Protein AF-M5FKK9-F1 (afdb_monomer_lite)

Foldseek 3Di:
DDDDDDPDWLVVLLVVLVQLLQQPQQDPVLNVLSVCLNVLSVVTDVSNVVSCVVCCVPPVVVSVVSSVVSVVVVRGPPD

pLDDT: mean 80.74, std 13.52, range [31.03, 93.56]

Secondary structure (DSSP, 8-state):
-PPPP--S-HHHHHHHHHHHHH-TT--HHHHHHHHHHHHHHHH-HHHHHHHHHHHHHHHHHHHHHHHHHHHHTT-STT-

Structure (mmCIF, N/CA/C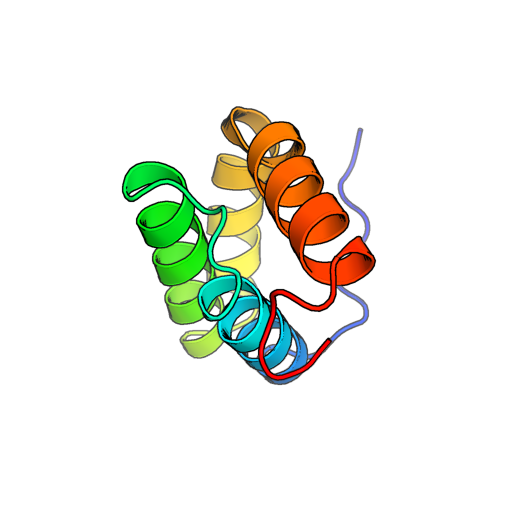/O backbone):
data_AF-M5FKK9-F1
#
_entry.id   AF-M5FKK9-F1
#
loop_
_atom_site.group_PDB
_atom_site.id
_atom_site.type_symbol
_atom_site.label_atom_id
_atom_site.label_alt_id
_atom_site.label_comp_id
_atom_site.label_asym_id
_atom_site.label_entity_id
_atom_site.label_seq_id
_atom_site.pdbx_PDB_ins_code
_atom_site.Cartn_x
_atom_site.Cartn_y
_atom_site.Cartn_z
_atom_site.occupancy
_atom_site.B_iso_or_equiv
_atom_site.auth_seq_id
_atom_site.auth_comp_id
_atom_site.auth_asym_id
_atom_site.auth_atom_id
_atom_site.pdbx_PDB_model_num
ATOM 1 N N . MET A 1 1 ? -21.502 -1.984 -4.888 1.00 35.78 1 MET A N 1
ATOM 2 C CA . MET A 1 1 ? -20.609 -3.129 -4.609 1.00 35.78 1 MET A CA 1
ATOM 3 C C . MET A 1 1 ? -19.962 -2.878 -3.254 1.00 35.78 1 MET A C 1
ATOM 5 O O . MET A 1 1 ? -19.108 -2.006 -3.161 1.00 35.78 1 MET A O 1
ATOM 9 N N . ALA A 1 2 ? -20.472 -3.500 -2.187 1.00 31.03 2 ALA A N 1
ATOM 10 C CA . ALA A 1 2 ? -19.937 -3.306 -0.840 1.00 31.03 2 ALA A CA 1
ATOM 11 C C . ALA A 1 2 ? -18.552 -3.963 -0.756 1.00 31.03 2 ALA A C 1
ATOM 13 O O . ALA A 1 2 ? -18.395 -5.128 -1.128 1.00 31.03 2 ALA A O 1
ATOM 14 N N . LEU A 1 3 ? -17.544 -3.200 -0.335 1.00 40.75 3 LEU A N 1
ATOM 15 C CA . LEU A 1 3 ? -16.215 -3.742 -0.078 1.00 40.75 3 LEU A CA 1
ATOM 16 C C . LEU A 1 3 ? -16.344 -4.714 1.100 1.00 40.75 3 LEU A C 1
ATOM 18 O O . LEU A 1 3 ? -16.877 -4.347 2.143 1.00 40.75 3 LEU A O 1
ATOM 22 N N . ARG A 1 4 ? -15.919 -5.967 0.906 1.00 40.75 4 ARG A N 1
ATOM 23 C CA . ARG A 1 4 ? -15.933 -6.983 1.967 1.00 40.75 4 ARG A CA 1
ATOM 24 C C . ARG A 1 4 ? -15.102 -6.493 3.169 1.00 40.75 4 ARG A C 1
ATOM 26 O O . ARG A 1 4 ? -14.127 -5.764 2.936 1.00 40.75 4 ARG A O 1
ATOM 33 N N . PRO A 1 5 ? -15.453 -6.903 4.404 1.00 46.38 5 PRO A N 1
ATOM 34 C CA . PRO A 1 5 ? -14.657 -6.602 5.589 1.00 46.38 5 PRO A CA 1
ATOM 35 C C . PRO A 1 5 ? -13.205 -7.037 5.392 1.00 46.38 5 PRO A C 1
ATOM 37 O O . PRO A 1 5 ? -12.941 -8.075 4.777 1.00 46.38 5 PRO A O 1
ATOM 40 N N . LEU A 1 6 ? -12.275 -6.239 5.909 1.00 54.66 6 LEU A N 1
ATOM 41 C CA . LEU A 1 6 ? -10.863 -6.591 5.976 1.00 54.66 6 LEU A CA 1
ATOM 42 C C . LEU A 1 6 ? -10.724 -7.798 6.919 1.00 54.66 6 LEU A C 1
ATOM 44 O O . LEU A 1 6 ? -10.952 -7.682 8.116 1.00 54.66 6 LEU A O 1
ATOM 48 N N . THR A 1 7 ? -10.390 -8.977 6.393 1.00 56.44 7 THR A N 1
ATOM 49 C CA . THR A 1 7 ? -10.087 -10.168 7.213 1.00 56.44 7 THR A CA 1
ATOM 50 C C . THR A 1 7 ? -8.635 -10.186 7.695 1.00 56.44 7 THR A C 1
ATOM 52 O O . THR A 1 7 ? -8.181 -11.211 8.191 1.00 56.44 7 THR A O 1
ATOM 55 N N . ARG A 1 8 ? -7.896 -9.093 7.474 1.00 70.50 8 ARG A N 1
ATOM 56 C CA . ARG A 1 8 ? -6.464 -8.952 7.745 1.00 70.50 8 ARG A CA 1
ATOM 57 C C . ARG A 1 8 ? -6.209 -7.865 8.786 1.00 70.50 8 ARG A C 1
ATOM 59 O O . ARG A 1 8 ? -6.994 -6.920 8.883 1.00 70.50 8 ARG A O 1
ATOM 66 N N . THR A 1 9 ? -5.134 -7.999 9.556 1.00 85.12 9 THR A N 1
ATOM 67 C CA . THR A 1 9 ? -4.714 -7.011 10.561 1.00 85.12 9 THR A CA 1
ATOM 68 C C . THR A 1 9 ? -4.141 -5.755 9.898 1.00 85.12 9 THR A C 1
ATOM 70 O O . THR A 1 9 ? -3.805 -5.750 8.713 1.00 85.12 9 THR A O 1
ATOM 73 N N . ALA A 1 10 ? -4.029 -4.662 10.660 1.00 86.25 10 ALA A N 1
ATOM 74 C CA . ALA A 1 10 ? -3.389 -3.436 10.184 1.00 86.25 10 ALA A CA 1
ATOM 75 C C . ALA A 1 10 ? -1.940 -3.694 9.729 1.00 86.25 10 ALA A C 1
ATOM 77 O O . ALA A 1 10 ? -1.543 -3.234 8.662 1.00 86.25 10 ALA A O 1
ATOM 78 N N . GLU A 1 11 ? -1.192 -4.503 10.483 1.00 87.88 11 GLU A N 1
ATOM 79 C CA . GLU A 1 11 ? 0.186 -4.897 10.162 1.00 87.88 11 GLU A CA 1
ATOM 80 C C . GLU A 1 11 ? 0.287 -5.639 8.828 1.00 87.88 11 GLU A C 1
ATOM 82 O O . GLU A 1 11 ? 1.127 -5.290 8.004 1.00 87.88 11 GLU A O 1
ATOM 87 N N . GLU A 1 12 ? -0.628 -6.567 8.531 1.00 86.25 12 GLU A N 1
ATOM 88 C CA . GLU A 1 12 ? -0.634 -7.259 7.234 1.00 86.25 12 GLU A CA 1
ATOM 89 C C . GLU A 1 12 ? -0.835 -6.295 6.048 1.00 86.25 12 GLU A C 1
ATOM 91 O O . GLU A 1 12 ? -0.352 -6.553 4.941 1.00 86.25 12 GLU A O 1
ATOM 96 N N . TYR A 1 13 ? -1.544 -5.177 6.247 1.00 87.00 13 TYR A N 1
ATOM 97 C CA . TYR A 1 13 ? -1.657 -4.130 5.228 1.00 87.00 13 TYR A CA 1
ATOM 98 C C . TYR A 1 13 ? -0.399 -3.276 5.130 1.00 87.00 13 TYR A C 1
ATOM 100 O O . TYR A 1 13 ? 0.016 -2.962 4.014 1.00 87.00 13 TYR A O 1
ATOM 108 N N . VAL A 1 14 ? 0.224 -2.930 6.257 1.00 89.94 14 VAL A N 1
ATOM 109 C CA . VAL A 1 14 ? 1.509 -2.217 6.273 1.00 89.94 14 VAL A CA 1
ATOM 110 C C . VAL A 1 14 ? 2.565 -3.014 5.512 1.00 89.94 14 VAL A C 1
ATOM 112 O O . VAL A 1 14 ? 3.220 -2.456 4.630 1.00 89.94 14 VAL A O 1
ATOM 115 N N . ASP A 1 15 ? 2.671 -4.314 5.781 1.00 88.19 15 ASP A N 1
ATOM 116 C CA . ASP A 1 15 ? 3.631 -5.208 5.133 1.00 88.19 15 ASP A CA 1
ATOM 117 C C . ASP A 1 15 ? 3.365 -5.340 3.632 1.00 88.19 15 ASP A C 1
ATOM 119 O O . ASP A 1 15 ? 4.284 -5.214 2.817 1.00 88.19 15 ASP A O 1
ATOM 123 N N . ALA A 1 16 ? 2.098 -5.510 3.239 1.00 85.06 16 ALA A N 1
ATOM 124 C CA . ALA A 1 16 ? 1.722 -5.564 1.830 1.00 85.06 16 ALA A CA 1
ATOM 125 C C . ALA A 1 16 ? 2.085 -4.265 1.092 1.00 85.06 16 ALA A C 1
ATOM 127 O O . ALA A 1 16 ? 2.678 -4.307 0.015 1.00 85.06 16 ALA A O 1
ATOM 128 N N . MET A 1 17 ? 1.776 -3.099 1.669 1.00 89.75 17 MET A N 1
ATOM 129 C CA . MET A 1 17 ? 2.113 -1.813 1.050 1.00 89.75 17 MET A CA 1
ATOM 130 C C . MET A 1 17 ? 3.628 -1.568 1.043 1.00 89.75 17 MET A C 1
ATOM 132 O O . MET A 1 17 ? 4.153 -1.020 0.075 1.00 89.75 17 MET A O 1
ATOM 136 N N . ALA A 1 18 ? 4.353 -2.006 2.078 1.00 89.44 18 ALA A N 1
ATOM 137 C CA . ALA A 1 18 ? 5.811 -1.941 2.119 1.00 89.44 18 ALA A CA 1
ATOM 138 C C . ALA A 1 18 ? 6.441 -2.752 0.978 1.00 89.44 18 ALA A C 1
ATOM 140 O O . ALA A 1 18 ? 7.334 -2.249 0.297 1.00 89.44 18 ALA A O 1
ATOM 141 N N . GLU A 1 19 ? 5.941 -3.960 0.715 1.00 86.69 19 GLU A N 1
ATOM 142 C CA . GLU A 1 19 ? 6.353 -4.779 -0.426 1.00 86.69 19 GLU A CA 1
ATOM 143 C C . GLU A 1 19 ? 6.017 -4.098 -1.760 1.00 86.69 19 GLU A C 1
ATOM 145 O O . GLU A 1 19 ? 6.888 -4.003 -2.628 1.00 86.69 19 GLU A O 1
ATOM 150 N N . TRP A 1 20 ? 4.819 -3.523 -1.909 1.00 87.94 20 TRP A N 1
ATOM 151 C CA . TRP A 1 20 ? 4.429 -2.801 -3.128 1.00 87.94 20 TRP A CA 1
ATOM 152 C C . TRP A 1 20 ? 5.357 -1.623 -3.420 1.00 87.94 20 TRP A C 1
ATOM 154 O O . TRP A 1 20 ? 5.756 -1.426 -4.566 1.00 87.94 20 TRP A O 1
ATOM 164 N N . LEU A 1 21 ? 5.774 -0.874 -2.396 1.00 89.12 21 LEU A N 1
ATOM 165 C CA . LEU A 1 21 ? 6.733 0.226 -2.543 1.00 89.12 21 LEU A CA 1
ATOM 166 C C . LEU A 1 21 ? 8.111 -0.242 -3.034 1.00 89.12 21 LEU A C 1
ATOM 168 O O . LEU A 1 21 ? 8.876 0.570 -3.561 1.00 89.12 21 LEU A O 1
ATOM 172 N N . THR A 1 22 ? 8.444 -1.528 -2.921 1.00 87.56 22 THR A N 1
ATOM 173 C CA . THR A 1 22 ? 9.675 -2.070 -3.514 1.00 87.56 22 THR A CA 1
ATOM 174 C C . THR A 1 22 ? 9.562 -2.309 -5.020 1.00 87.56 22 THR A C 1
ATOM 176 O O . THR A 1 22 ? 10.592 -2.408 -5.685 1.00 87.56 22 THR A O 1
ATOM 179 N N . CYS A 1 23 ? 8.346 -2.360 -5.571 1.00 85.88 23 CYS A N 1
ATOM 180 C CA . CYS A 1 23 ? 8.123 -2.604 -6.988 1.00 85.88 23 CYS A CA 1
ATOM 181 C C . CYS A 1 23 ? 8.610 -1.416 -7.836 1.00 85.88 23 CYS A C 1
ATOM 183 O O . CYS A 1 23 ? 8.208 -0.262 -7.646 1.00 85.88 23 CYS A O 1
ATOM 185 N N . THR A 1 24 ? 9.472 -1.693 -8.814 1.00 80.31 24 THR A N 1
ATOM 186 C CA . THR A 1 24 ? 10.146 -0.662 -9.630 1.00 80.31 24 THR A CA 1
ATOM 187 C C . THR A 1 24 ? 9.254 -0.012 -10.691 1.00 80.31 24 THR A C 1
ATOM 189 O O . THR A 1 24 ? 9.609 1.034 -11.226 1.00 80.31 24 THR A O 1
ATOM 192 N N . ARG A 1 25 ? 8.082 -0.595 -10.981 1.00 81.62 25 ARG A N 1
ATOM 193 C CA . ARG A 1 25 ? 7.134 -0.107 -12.001 1.00 81.62 25 ARG A CA 1
ATOM 194 C C . ARG A 1 25 ? 6.105 0.901 -11.507 1.00 81.62 25 ARG A C 1
ATOM 196 O O . ARG A 1 25 ? 5.338 1.403 -12.321 1.00 81.62 25 ARG A O 1
ATOM 203 N N . LEU A 1 26 ? 6.080 1.191 -10.209 1.00 83.00 26 LEU A N 1
ATOM 204 C CA . LEU A 1 26 ? 5.200 2.231 -9.694 1.00 83.00 26 LEU A CA 1
ATOM 205 C C . LEU A 1 26 ? 5.689 3.598 -10.165 1.00 83.00 26 LEU A C 1
ATOM 207 O O . LEU A 1 26 ? 6.840 3.971 -9.920 1.00 83.00 26 LEU A O 1
ATOM 211 N N . THR A 1 27 ? 4.798 4.363 -10.789 1.00 88.19 27 THR A N 1
ATOM 212 C CA . THR A 1 27 ? 5.047 5.787 -11.031 1.00 88.19 27 THR A CA 1
ATOM 213 C C . THR A 1 27 ? 5.188 6.526 -9.698 1.00 88.19 27 THR A C 1
ATOM 215 O O . THR A 1 27 ? 4.736 6.050 -8.655 1.00 88.19 27 THR A O 1
ATOM 218 N N . ASN A 1 28 ? 5.780 7.724 -9.705 1.00 88.12 28 ASN A N 1
ATOM 219 C CA . ASN A 1 28 ? 5.867 8.543 -8.488 1.00 88.12 28 ASN A CA 1
ATOM 220 C C . ASN A 1 28 ? 4.484 8.803 -7.873 1.00 88.12 28 ASN A C 1
ATOM 222 O O . ASN A 1 28 ? 4.337 8.764 -6.656 1.00 88.12 28 ASN A O 1
ATOM 226 N N . TYR A 1 29 ? 3.469 8.997 -8.717 1.00 87.62 29 TYR A N 1
ATOM 227 C CA . TYR A 1 29 ? 2.090 9.183 -8.283 1.00 87.62 29 TYR A CA 1
ATOM 228 C C . TYR A 1 29 ? 1.522 7.935 -7.589 1.00 87.62 29 TYR A C 1
ATOM 230 O O . TYR A 1 29 ? 1.006 8.020 -6.477 1.00 87.62 29 TYR A O 1
ATOM 238 N N . GLU A 1 30 ? 1.665 6.760 -8.206 1.00 87.38 30 GLU A N 1
ATOM 239 C CA . GLU A 1 30 ? 1.209 5.494 -7.618 1.00 87.38 30 GLU A CA 1
ATOM 240 C C . GLU A 1 30 ? 1.952 5.178 -6.319 1.00 87.38 30 GLU A C 1
ATOM 242 O O . GLU A 1 30 ? 1.338 4.750 -5.346 1.00 87.38 30 GLU A O 1
ATOM 247 N N . ARG A 1 31 ? 3.260 5.451 -6.275 1.00 90.06 31 ARG A N 1
ATOM 248 C CA . ARG A 1 31 ? 4.077 5.317 -5.068 1.00 90.06 31 ARG A CA 1
ATOM 249 C C . ARG A 1 31 ? 3.533 6.187 -3.938 1.00 90.06 31 ARG A C 1
ATOM 251 O O . ARG A 1 31 ? 3.364 5.675 -2.840 1.00 90.06 31 ARG A O 1
ATOM 258 N N . SER A 1 32 ? 3.197 7.452 -4.202 1.00 91.31 32 SER A N 1
ATOM 259 C CA . SER A 1 32 ? 2.579 8.329 -3.199 1.00 91.31 32 SER A CA 1
ATOM 260 C C . SER A 1 32 ? 1.248 7.779 -2.684 1.00 91.31 32 SER A C 1
ATOM 262 O O . SER A 1 32 ? 1.018 7.799 -1.480 1.00 91.31 32 SER A O 1
ATOM 264 N N . LEU A 1 33 ? 0.394 7.234 -3.556 1.00 90.81 33 LEU A N 1
ATOM 265 C CA . LEU A 1 33 ? -0.874 6.626 -3.132 1.00 90.81 33 LEU A CA 1
ATOM 266 C C . LEU A 1 33 ? -0.665 5.381 -2.257 1.00 90.81 33 LEU A C 1
ATOM 268 O O . LEU A 1 33 ? -1.365 5.206 -1.262 1.00 90.81 33 LEU A O 1
ATOM 272 N N . VAL A 1 34 ? 0.305 4.530 -2.600 1.00 90.44 34 VAL A N 1
ATOM 273 C CA . VAL A 1 34 ? 0.668 3.355 -1.791 1.00 90.44 34 VAL A CA 1
ATOM 274 C C . VAL A 1 34 ? 1.275 3.775 -0.449 1.00 90.44 34 VAL A C 1
ATOM 276 O O . VAL A 1 34 ? 0.948 3.176 0.573 1.00 90.44 34 VAL A O 1
ATOM 279 N N . THR A 1 35 ? 2.094 4.831 -0.414 1.00 93.31 35 THR A N 1
ATOM 280 C CA . THR A 1 35 ? 2.609 5.406 0.840 1.00 93.31 35 THR A CA 1
ATOM 281 C C . THR A 1 35 ? 1.471 5.886 1.736 1.00 93.31 35 THR A C 1
ATOM 283 O O . THR A 1 35 ? 1.433 5.516 2.904 1.00 93.31 35 THR A O 1
ATOM 286 N N . VAL A 1 36 ? 0.502 6.626 1.190 1.00 92.00 36 VAL A N 1
ATOM 287 C CA . VAL A 1 36 ? -0.667 7.100 1.951 1.00 92.00 36 VAL A CA 1
ATOM 288 C C . VAL A 1 36 ? -1.488 5.926 2.501 1.00 92.00 36 VAL A C 1
ATOM 290 O O . VAL A 1 36 ? -1.923 5.963 3.649 1.00 92.00 36 VAL A O 1
ATOM 293 N N . LEU A 1 37 ? -1.653 4.844 1.731 1.00 90.81 37 LEU A N 1
ATOM 294 C CA . LEU A 1 37 ? -2.298 3.620 2.219 1.00 90.81 37 LEU A CA 1
ATOM 295 C C . LEU A 1 37 ? -1.513 2.951 3.356 1.00 90.81 37 LEU A C 1
ATOM 297 O O . LEU A 1 37 ? -2.127 2.478 4.309 1.00 90.81 37 LEU A O 1
ATOM 301 N N . LYS A 1 38 ? -0.179 2.916 3.273 1.00 92.25 38 LYS A N 1
ATOM 302 C CA . LYS A 1 38 ? 0.686 2.379 4.333 1.00 92.25 38 LYS A CA 1
ATOM 303 C C . LYS A 1 38 ? 0.559 3.196 5.616 1.00 92.25 38 LYS A C 1
ATOM 305 O O . LYS A 1 38 ? 0.312 2.622 6.667 1.00 92.25 38 LYS A O 1
ATOM 310 N N . GLU A 1 39 ? 0.659 4.519 5.521 1.00 93.56 39 GLU A N 1
ATOM 311 C CA . GLU A 1 39 ? 0.515 5.430 6.665 1.00 93.56 39 GLU A CA 1
ATOM 312 C C . GLU A 1 39 ? -0.878 5.328 7.302 1.00 93.56 39 GLU A C 1
ATOM 314 O O . GLU A 1 39 ? -1.015 5.367 8.523 1.00 93.56 39 GLU A O 1
ATOM 319 N N . ALA A 1 40 ? -1.927 5.164 6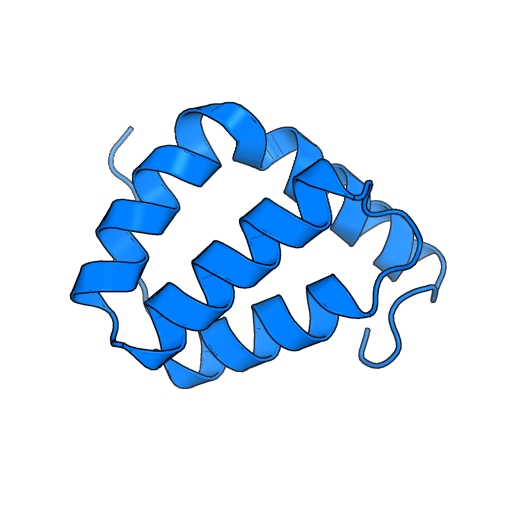.491 1.00 90.94 40 ALA A N 1
ATOM 320 C CA . ALA A 1 40 ? -3.278 4.940 6.994 1.00 90.94 40 ALA A CA 1
ATOM 321 C C . ALA A 1 40 ? -3.399 3.589 7.720 1.00 90.94 40 ALA A C 1
ATOM 323 O O . ALA A 1 40 ? -4.013 3.523 8.781 1.00 90.94 40 ALA A O 1
ATOM 324 N N . ALA A 1 41 ? -2.767 2.530 7.202 1.00 90.50 41 ALA A N 1
ATOM 325 C CA . ALA A 1 41 ? -2.694 1.237 7.885 1.00 90.50 41 ALA A CA 1
ATOM 326 C C . ALA A 1 41 ? -1.924 1.323 9.214 1.00 90.50 41 ALA A C 1
ATOM 328 O O . ALA A 1 41 ? -2.384 0.762 10.204 1.00 90.50 41 ALA A O 1
ATOM 329 N N . GLU A 1 42 ? -0.824 2.080 9.277 1.00 92.19 42 GLU A N 1
ATOM 330 C CA . GLU A 1 42 ? -0.055 2.318 10.512 1.00 92.19 42 GLU A CA 1
ATOM 331 C C . GLU A 1 42 ? -0.873 3.049 11.592 1.00 92.19 42 GLU A C 1
ATOM 333 O O . GLU A 1 42 ? -0.660 2.832 12.784 1.00 92.19 42 GLU A O 1
ATOM 338 N N . LYS A 1 43 ? -1.842 3.881 11.192 1.00 91.62 43 LYS A N 1
ATOM 339 C CA . LYS A 1 43 ? -2.780 4.561 12.105 1.00 91.62 43 LYS A CA 1
ATOM 340 C C . LYS A 1 43 ? -3.940 3.672 12.569 1.00 91.62 43 LYS A C 1
ATOM 342 O O . LYS A 1 43 ? -4.598 4.004 13.554 1.00 91.62 43 LYS A O 1
ATOM 347 N N . GLY A 1 44 ? -4.193 2.555 11.886 1.00 88.31 44 GLY A N 1
ATOM 348 C CA . GLY A 1 44 ? -5.209 1.564 12.238 1.00 88.31 44 GLY A CA 1
ATOM 349 C C . GLY A 1 44 ? -6.255 1.313 11.146 1.00 88.31 44 GLY A C 1
ATOM 350 O O . GLY A 1 44 ? -6.367 2.034 10.157 1.00 88.31 44 GLY A O 1
ATOM 351 N N . LEU A 1 45 ? -7.064 0.264 11.338 1.00 84.75 45 LEU A N 1
ATOM 352 C CA . LEU A 1 45 ? -7.995 -0.231 10.312 1.0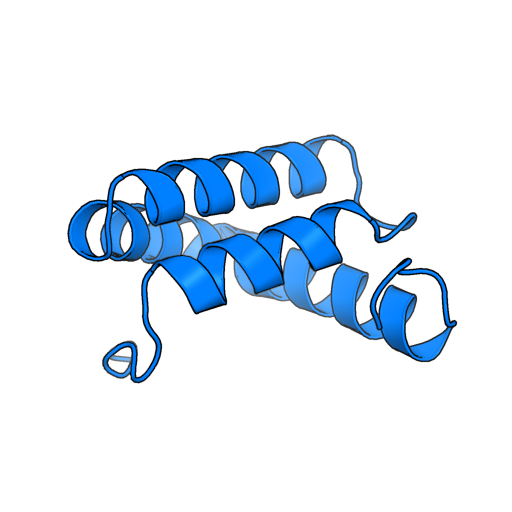0 84.75 45 LEU A CA 1
ATOM 353 C C . LEU A 1 45 ? -9.091 0.771 9.915 1.00 84.75 45 LEU A C 1
ATOM 355 O O . LEU A 1 45 ? -9.519 0.751 8.765 1.00 84.75 45 LEU A O 1
ATOM 359 N N . GLY A 1 46 ? -9.528 1.641 10.832 1.00 85.06 46 GLY A N 1
ATOM 360 C CA . GLY A 1 46 ? -10.542 2.661 10.536 1.00 85.06 46 GLY A CA 1
ATOM 361 C C . GLY A 1 46 ? -10.056 3.674 9.496 1.00 85.06 46 GLY A C 1
ATOM 362 O O . GLY A 1 46 ? -10.671 3.823 8.444 1.00 85.06 46 GLY A O 1
ATOM 363 N N . GLU A 1 47 ? -8.899 4.288 9.753 1.00 86.06 47 GLU A N 1
ATOM 364 C CA . GLU A 1 47 ? -8.263 5.250 8.842 1.00 86.06 47 GLU A CA 1
ATOM 365 C C . GLU A 1 47 ? -7.891 4.597 7.501 1.00 86.06 47 GLU A C 1
ATOM 367 O O . GLU A 1 47 ? -8.061 5.177 6.419 1.00 86.06 47 GLU A O 1
ATOM 372 N N . PHE A 1 48 ? -7.403 3.353 7.561 1.00 87.25 48 PHE A N 1
ATOM 373 C CA . PHE A 1 48 ? -7.087 2.579 6.371 1.00 87.25 48 PHE A CA 1
ATOM 374 C C . PHE A 1 48 ? -8.312 2.337 5.495 1.00 87.25 48 PHE A C 1
ATOM 376 O O . PHE A 1 48 ? -8.210 2.486 4.280 1.00 87.25 48 PHE A O 1
ATOM 383 N N . ASP A 1 49 ? -9.465 1.985 6.066 1.00 86.50 49 ASP A N 1
ATOM 384 C CA . ASP A 1 49 ? -10.658 1.691 5.274 1.00 86.50 49 ASP A CA 1
ATOM 385 C C . ASP A 1 49 ? -11.177 2.923 4.525 1.00 86.50 49 ASP A C 1
ATOM 387 O O . ASP A 1 49 ? -11.505 2.821 3.338 1.00 86.50 49 ASP A O 1
ATOM 391 N N . GLU A 1 50 ? -11.178 4.096 5.160 1.00 85.00 50 GLU A N 1
ATOM 392 C CA . GLU A 1 50 ? -11.564 5.356 4.512 1.00 85.00 50 GLU A CA 1
ATOM 393 C C . GLU A 1 50 ? -10.628 5.696 3.345 1.00 85.00 50 GLU A C 1
ATOM 395 O O . GLU A 1 50 ? -11.066 5.916 2.207 1.00 85.00 50 GLU A O 1
ATOM 400 N N . THR A 1 51 ? -9.322 5.640 3.604 1.00 85.31 51 THR A N 1
ATOM 401 C CA . THR A 1 51 ? -8.280 5.907 2.607 1.00 85.31 51 THR A CA 1
ATOM 402 C C . THR A 1 51 ? -8.351 4.905 1.452 1.00 85.31 51 THR A C 1
ATOM 404 O O . THR A 1 51 ? -8.320 5.273 0.273 1.00 85.31 51 THR A O 1
ATOM 407 N N . ARG A 1 52 ? -8.519 3.617 1.768 1.00 84.69 52 ARG A N 1
ATOM 408 C CA . ARG A 1 52 ? -8.650 2.524 0.802 1.00 84.69 52 ARG A CA 1
ATOM 409 C C . ARG A 1 52 ? -9.855 2.718 -0.102 1.00 84.69 52 ARG A C 1
ATOM 411 O O . ARG A 1 52 ? -9.733 2.485 -1.302 1.00 84.69 52 ARG A O 1
ATOM 418 N N . VAL A 1 53 ? -11.006 3.134 0.425 1.00 86.88 53 VAL A N 1
ATOM 419 C CA . VAL A 1 53 ? -12.205 3.387 -0.389 1.00 86.88 53 VAL A CA 1
ATOM 420 C C . VAL A 1 53 ? -11.922 4.457 -1.441 1.00 86.88 53 VAL A C 1
ATOM 422 O O . VAL A 1 53 ? -12.260 4.259 -2.611 1.00 86.88 53 VAL A O 1
ATOM 425 N N . PHE A 1 54 ? -11.279 5.559 -1.052 1.00 84.56 54 PHE A N 1
ATOM 426 C CA . PHE A 1 54 ? -10.917 6.627 -1.980 1.00 84.56 54 PHE A CA 1
ATOM 427 C C . PHE A 1 54 ? -9.928 6.140 -3.047 1.00 84.56 54 PHE A C 1
ATOM 429 O O . PHE A 1 54 ? -10.177 6.305 -4.246 1.00 84.56 54 PHE A O 1
ATOM 436 N N . VAL A 1 55 ? -8.837 5.489 -2.631 1.00 83.56 55 VAL A N 1
ATOM 437 C CA . VAL A 1 55 ? -7.787 5.032 -3.551 1.00 83.56 55 VAL A CA 1
ATOM 438 C C . VAL A 1 55 ? -8.300 3.931 -4.481 1.00 83.56 55 VAL A C 1
ATOM 440 O O . VAL A 1 55 ? -8.075 4.002 -5.686 1.00 83.56 55 VAL A O 1
ATOM 443 N N . LEU A 1 56 ? -9.046 2.941 -3.979 1.00 80.12 56 LEU A N 1
ATOM 444 C CA . LEU A 1 56 ? -9.554 1.841 -4.805 1.00 80.12 56 LEU A CA 1
ATOM 445 C C . LEU A 1 56 ? -10.584 2.297 -5.838 1.00 80.12 56 LEU A C 1
ATOM 447 O O . LEU A 1 56 ? -10.584 1.768 -6.948 1.00 80.12 56 LEU A O 1
ATOM 451 N N . ARG A 1 57 ? -11.444 3.267 -5.502 1.00 83.75 57 ARG A N 1
ATOM 452 C CA . ARG A 1 57 ? -12.463 3.772 -6.436 1.00 83.75 57 ARG A CA 1
ATOM 453 C C . ARG A 1 57 ? -11.873 4.544 -7.611 1.00 83.75 57 ARG A C 1
ATOM 455 O O . ARG A 1 57 ? -12.454 4.505 -8.688 1.00 83.75 57 ARG A O 1
ATOM 462 N N . ASN A 1 58 ? -10.752 5.228 -7.402 1.00 80.94 58 ASN A N 1
ATOM 463 C CA . ASN A 1 58 ? -10.192 6.139 -8.399 1.00 80.94 58 ASN A CA 1
ATOM 464 C C . ASN A 1 58 ? -8.931 5.587 -9.084 1.00 80.94 58 ASN A C 1
ATOM 466 O O . ASN A 1 58 ? -8.698 5.867 -10.255 1.00 80.94 58 ASN A O 1
ATOM 470 N N . TYR A 1 59 ? -8.136 4.775 -8.380 1.00 81.62 59 TYR A N 1
ATOM 471 C CA . TYR A 1 59 ? -6.781 4.393 -8.806 1.00 81.62 59 TYR A CA 1
ATOM 472 C C . TYR A 1 59 ? -6.448 2.913 -8.567 1.00 81.62 59 TYR A C 1
ATOM 474 O O . TYR A 1 59 ? -5.375 2.446 -8.956 1.00 81.62 59 TYR A O 1
ATOM 482 N N . GLY A 1 60 ? -7.363 2.148 -7.957 1.00 76.44 60 GLY A N 1
ATOM 483 C CA . GLY A 1 60 ? -7.100 0.781 -7.503 1.00 76.44 60 GLY A CA 1
ATOM 484 C C . GLY A 1 60 ? -6.648 -0.168 -8.608 1.00 76.44 60 GLY A C 1
ATOM 485 O O . GLY A 1 60 ? -5.737 -0.961 -8.392 1.00 76.44 60 GLY A O 1
ATOM 486 N N . LEU A 1 61 ? -7.246 -0.072 -9.800 1.00 77.38 61 LEU A N 1
ATOM 487 C CA . LEU A 1 61 ? -6.956 -0.981 -10.914 1.00 77.38 61 LEU A CA 1
ATOM 488 C C . LEU A 1 61 ? -5.565 -0.741 -11.522 1.00 77.38 61 LEU A C 1
ATOM 490 O O . LEU A 1 61 ? -4.900 -1.691 -11.935 1.00 77.38 61 LEU A O 1
ATOM 494 N N . ILE A 1 62 ? -5.103 0.512 -11.525 1.00 80.12 62 ILE A N 1
ATOM 495 C CA . ILE A 1 62 ? -3.784 0.896 -12.040 1.00 80.12 62 ILE A CA 1
ATOM 496 C C . ILE A 1 62 ? -2.695 0.388 -11.091 1.00 80.12 62 ILE A C 1
ATOM 498 O O . ILE A 1 62 ? -1.826 -0.373 -11.515 1.00 80.12 62 ILE A O 1
ATOM 502 N N . ILE A 1 63 ? -2.808 0.709 -9.795 1.00 81.62 63 ILE A N 1
ATOM 503 C CA . ILE A 1 63 ? -1.851 0.272 -8.766 1.00 81.62 63 ILE A CA 1
ATOM 504 C C . ILE A 1 63 ? -1.754 -1.259 -8.746 1.00 81.62 63 ILE A C 1
ATOM 506 O O . ILE A 1 63 ? -0.654 -1.807 -8.823 1.00 81.62 63 ILE A O 1
ATOM 510 N N . TRP A 1 64 ? -2.893 -1.964 -8.734 1.00 80.88 64 TRP A N 1
ATOM 511 C CA . TRP A 1 64 ? -2.901 -3.430 -8.751 1.00 80.88 64 TRP A CA 1
ATOM 512 C C . TRP A 1 64 ? -2.234 -4.020 -9.991 1.00 80.88 64 TRP A C 1
ATOM 514 O O . TRP A 1 64 ? -1.509 -5.010 -9.879 1.00 80.88 64 TRP A O 1
ATOM 524 N N . THR A 1 65 ? -2.455 -3.433 -11.167 1.00 80.81 65 THR A N 1
ATOM 525 C CA . THR A 1 65 ? -1.848 -3.918 -12.413 1.00 80.81 65 THR A CA 1
ATOM 526 C C . THR A 1 65 ? -0.334 -3.709 -12.407 1.00 80.81 65 THR A C 1
ATOM 528 O O . THR A 1 65 ? 0.405 -4.620 -12.783 1.00 80.81 65 THR A O 1
ATOM 531 N N . CYS A 1 66 ? 0.140 -2.544 -11.952 1.00 81.81 66 CYS A N 1
ATOM 532 C CA . CYS A 1 66 ? 1.569 -2.241 -11.847 1.00 81.81 66 CYS A CA 1
ATOM 533 C C . CYS A 1 66 ? 2.277 -3.191 -10.876 1.00 81.81 66 CYS A C 1
ATOM 535 O O . CYS A 1 66 ? 3.283 -3.800 -11.246 1.00 81.81 66 CYS A O 1
ATOM 537 N N . VAL A 1 67 ? 1.716 -3.381 -9.678 1.00 82.31 67 VAL A N 1
ATOM 538 C CA . VAL A 1 67 ? 2.250 -4.311 -8.672 1.00 82.31 67 VAL A CA 1
ATOM 539 C C . VAL A 1 67 ? 2.247 -5.745 -9.199 1.00 82.31 67 VAL A C 1
ATOM 541 O O . VAL A 1 67 ? 3.275 -6.412 -9.156 1.00 82.31 67 VAL A O 1
ATOM 544 N N . SER A 1 68 ? 1.133 -6.221 -9.763 1.00 81.12 68 SER A N 1
ATOM 545 C CA . SER A 1 68 ? 1.025 -7.609 -10.243 1.00 81.12 68 SER A CA 1
ATOM 546 C C . SER A 1 68 ? 2.028 -7.920 -11.355 1.00 81.12 68 SER A C 1
ATOM 548 O O . SER A 1 68 ? 2.650 -8.980 -11.342 1.00 81.12 68 SER A O 1
ATOM 550 N N . LYS A 1 69 ? 2.229 -6.986 -12.296 1.00 79.06 69 LYS A N 1
ATOM 551 C CA . LYS A 1 69 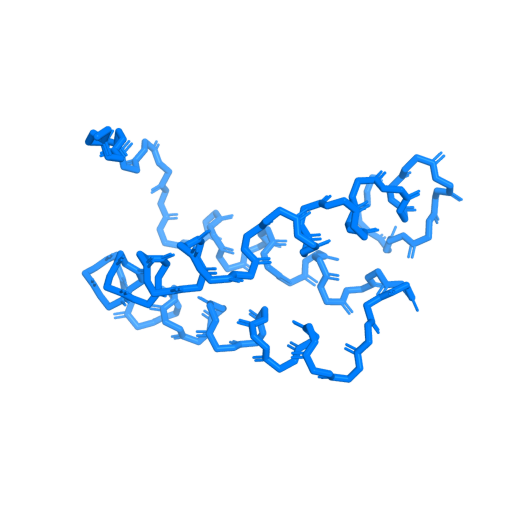? 3.245 -7.128 -13.348 1.00 79.06 69 LYS A CA 1
ATOM 552 C C . LYS A 1 69 ? 4.660 -7.116 -12.775 1.00 79.06 69 LYS A C 1
ATOM 554 O O . LYS A 1 69 ? 5.474 -7.931 -13.184 1.00 79.06 69 LYS A O 1
ATOM 559 N N . ALA A 1 70 ? 4.948 -6.214 -11.836 1.00 81.25 70 ALA A N 1
ATOM 560 C CA . ALA A 1 70 ? 6.259 -6.152 -11.199 1.00 81.25 70 ALA A CA 1
ATOM 561 C C . ALA A 1 70 ? 6.583 -7.442 -10.428 1.00 81.25 70 ALA A C 1
ATOM 563 O O . ALA A 1 70 ? 7.693 -7.948 -10.549 1.00 81.25 70 ALA A O 1
ATOM 564 N N . ARG A 1 71 ? 5.610 -8.026 -9.715 1.00 81.44 71 ARG A N 1
ATOM 565 C CA . ARG A 1 71 ? 5.774 -9.325 -9.042 1.00 81.44 71 ARG A CA 1
ATOM 566 C C . ARG A 1 71 ? 6.048 -10.461 -10.021 1.00 81.44 71 ARG A C 1
ATOM 568 O O . ARG A 1 71 ? 6.985 -11.220 -9.817 1.00 81.44 71 ARG A O 1
ATOM 575 N N . ALA A 1 72 ? 5.268 -10.551 -11.101 1.00 80.81 72 ALA A N 1
ATOM 576 C CA . ALA A 1 72 ? 5.447 -11.589 -12.119 1.00 80.81 72 ALA A CA 1
ATOM 577 C C . ALA A 1 72 ? 6.835 -11.545 -12.788 1.00 80.81 72 ALA A C 1
ATOM 579 O O . ALA A 1 72 ? 7.321 -12.562 -13.271 1.00 80.81 72 ALA A O 1
ATOM 580 N N . GLU A 1 73 ? 7.473 -10.375 -12.799 1.00 82.56 73 GLU A N 1
ATOM 581 C CA . GLU A 1 73 ? 8.813 -10.156 -13.349 1.00 82.56 73 GLU A CA 1
ATOM 582 C C . GLU A 1 73 ? 9.927 -10.216 -12.281 1.00 82.56 73 GLU A C 1
ATOM 584 O O . GLU A 1 73 ? 11.088 -9.975 -12.603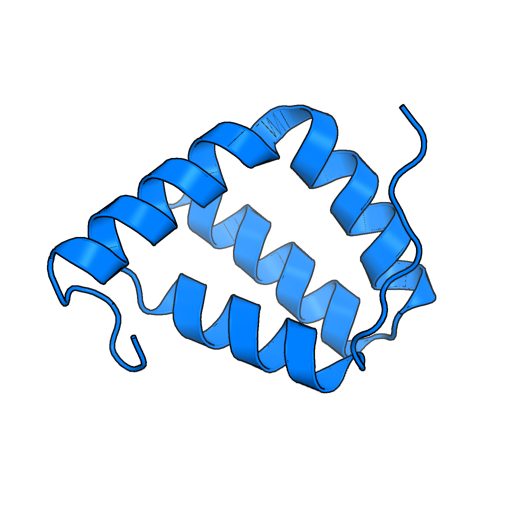 1.00 82.56 73 GLU A O 1
ATOM 589 N N . GLY A 1 74 ? 9.604 -10.517 -11.014 1.00 81.44 74 GLY A N 1
ATOM 590 C CA . GLY A 1 74 ? 10.578 -10.563 -9.914 1.00 81.44 74 GLY A CA 1
ATOM 591 C C . GLY A 1 74 ? 11.152 -9.193 -9.529 1.00 81.44 74 GLY A C 1
ATOM 592 O O . GLY A 1 74 ? 12.248 -9.099 -8.984 1.00 81.44 74 GLY A O 1
ATOM 593 N N . LEU A 1 75 ? 10.432 -8.112 -9.836 1.00 82.19 75 LEU A N 1
ATOM 594 C CA . LEU A 1 75 ? 10.876 -6.725 -9.657 1.00 82.19 75 LEU A CA 1
ATOM 595 C C . LEU A 1 75 ? 10.420 -6.087 -8.335 1.00 82.19 75 LEU A C 1
ATOM 597 O O . LEU A 1 75 ? 10.514 -4.867 -8.183 1.00 82.19 75 LEU A O 1
ATOM 601 N N . CYS A 1 76 ? 9.921 -6.881 -7.389 1.00 79.81 76 CYS A N 1
ATOM 602 C CA . CYS A 1 76 ? 9.630 -6.443 -6.024 1.00 79.81 76 CYS A CA 1
ATOM 603 C C . CYS A 1 76 ? 10.540 -7.237 -5.072 1.00 79.81 76 CYS A C 1
ATOM 605 O O . CYS A 1 76 ? 10.716 -8.441 -5.240 1.00 79.81 76 CYS A O 1
ATOM 607 N N . LYS A 1 77 ? 11.152 -6.573 -4.084 1.00 64.62 77 LYS A N 1
ATOM 608 C CA . LYS A 1 77 ? 12.204 -7.165 -3.231 1.00 64.62 77 LYS A CA 1
ATOM 609 C C . LYS A 1 77 ? 11.706 -8.290 -2.308 1.00 64.62 77 LYS A C 1
ATOM 611 O O . LYS A 1 77 ? 12.538 -9.018 -1.784 1.00 64.62 77 LYS A O 1
ATOM 616 N N . ASN A 1 78 ? 10.388 -8.420 -2.134 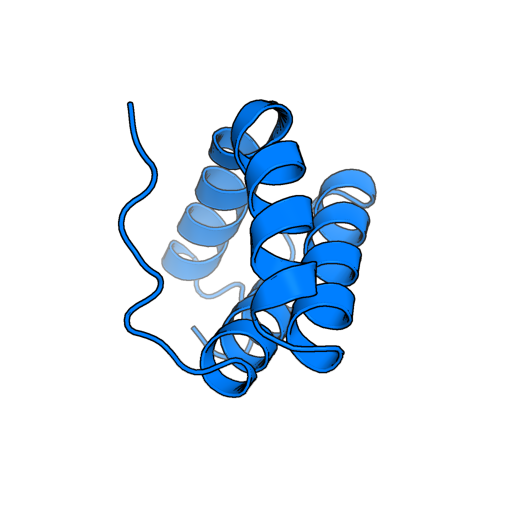1.00 58.84 78 ASN A N 1
ATOM 617 C CA . ASN A 1 78 ? 9.736 -9.356 -1.211 1.00 58.84 78 ASN A CA 1
ATOM 618 C C . ASN A 1 78 ? 8.597 -10.168 -1.883 1.00 58.84 78 ASN A C 1
ATOM 620 O O . ASN A 1 78 ? 7.682 -10.601 -1.185 1.00 58.84 78 ASN A O 1
ATOM 624 N N . ALA A 1 79 ? 8.598 -10.287 -3.220 1.00 55.34 79 ALA A N 1
ATOM 625 C CA . ALA A 1 79 ? 7.547 -10.977 -3.987 1.00 55.34 79 ALA A CA 1
ATOM 626 C C . ALA A 1 79 ? 7.741 -12.491 -4.109 1.00 55.34 79 ALA A C 1
ATOM 628 O O . ALA A 1 79 ? 8.907 -12.942 -4.094 1.00 55.34 79 ALA A O 1
#

Radius of gyration: 12.05 Å; chains: 1; bounding box: 33×21×26 Å

Sequence (79 aa):
MALRPLTRTAEEYVDAMAEWLTCTRLTNYERSLVTVLKEAAEKGLGEFDETRVFVLRNYGLIIWTCVSKARAEGLCKNA